Protein AF-A0ABD5RYY2-F1 (afdb_monomer)

Mean predicted aligned error: 2.71 Å

Sequence (47 aa):
EALREAGAEVDRVLVVVDREEGASDLLAEHGVELESLLTASDLLADR

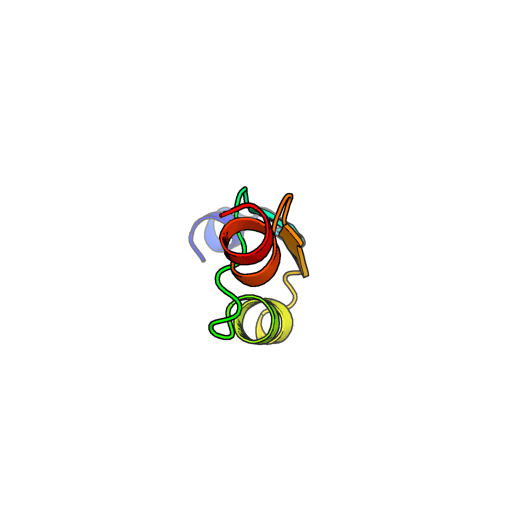Secondary structure (DSSP, 8-state):
-HHHHTT----EEEEEEE-SSSHHHHHHHTT-EEEEEEEHHHHHHT-

Structure (mmCIF, N/CA/C/O backbone):
data_AF-A0ABD5RYY2-F1
#
_entry.id   AF-A0ABD5RYY2-F1
#
loop_
_atom_site.group_PDB
_atom_site.id
_atom_site.type_symbol
_atom_site.label_atom_id
_atom_site.label_alt_id
_atom_site.label_comp_id
_atom_site.label_asym_id
_atom_site.label_entity_id
_atom_site.label_seq_id
_atom_site.pdbx_PDB_ins_code
_atom_site.Cartn_x
_atom_site.Cartn_y
_atom_site.Cartn_z
_atom_site.occupancy
_atom_site.B_iso_or_equiv
_atom_site.auth_seq_id
_atom_site.auth_comp_id
_atom_site.auth_asym_id
_atom_site.auth_atom_id
_atom_site.pdbx_PDB_model_num
ATOM 1 N N . GLU A 1 1 ? -3.698 7.597 8.491 1.00 85.00 1 GLU A N 1
ATOM 2 C CA . GLU A 1 1 ? -4.120 7.514 9.909 1.00 85.00 1 GLU A CA 1
ATOM 3 C C . GLU A 1 1 ? -5.564 7.961 10.135 1.00 85.00 1 GLU A C 1
ATOM 5 O O . GLU A 1 1 ? -6.312 7.162 10.676 1.00 85.00 1 GLU A O 1
ATOM 10 N N . ALA A 1 2 ? -6.007 9.122 9.630 1.00 95.75 2 ALA A N 1
ATOM 11 C CA . ALA A 1 2 ? -7.368 9.654 9.851 1.00 95.75 2 ALA A CA 1
ATOM 12 C C . ALA A 1 2 ? -8.541 8.655 9.679 1.00 95.75 2 ALA A C 1
ATOM 14 O O . ALA A 1 2 ? -9.478 8.663 10.470 1.00 95.75 2 ALA A O 1
ATOM 15 N N . LEU A 1 3 ? -8.501 7.767 8.676 1.00 95.00 3 LEU A N 1
ATOM 16 C CA . LEU A 1 3 ? -9.534 6.732 8.495 1.00 95.00 3 LEU A CA 1
ATOM 17 C C . LEU A 1 3 ? -9.576 5.733 9.665 1.00 95.00 3 LEU A C 1
ATOM 19 O O . LEU A 1 3 ? -10.652 5.404 10.157 1.00 95.00 3 LEU A O 1
ATOM 23 N N . ARG A 1 4 ? -8.406 5.290 10.138 1.00 94.56 4 ARG A N 1
ATOM 24 C CA . ARG A 1 4 ? -8.284 4.375 11.282 1.00 94.56 4 ARG A CA 1
ATOM 25 C C . ARG A 1 4 ? -8.699 5.058 12.582 1.00 94.56 4 ARG A C 1
ATOM 27 O O . ARG A 1 4 ? -9.390 4.455 13.393 1.00 94.56 4 ARG A O 1
ATOM 34 N N . GLU A 1 5 ? -8.353 6.334 12.751 1.00 96.38 5 GLU A N 1
ATOM 35 C CA . GLU A 1 5 ? -8.817 7.151 13.884 1.00 96.38 5 GLU A CA 1
ATOM 36 C C . GLU A 1 5 ? -10.345 7.306 13.905 1.00 96.38 5 GLU A C 1
ATOM 38 O O . GLU A 1 5 ? -10.949 7.359 14.974 1.00 96.38 5 GLU A O 1
ATOM 43 N N . ALA A 1 6 ? -10.985 7.314 12.733 1.00 97.69 6 ALA A N 1
ATOM 44 C CA . ALA A 1 6 ? -12.439 7.307 12.591 1.00 97.69 6 ALA A CA 1
ATOM 45 C C . ALA A 1 6 ? -13.080 5.914 12.791 1.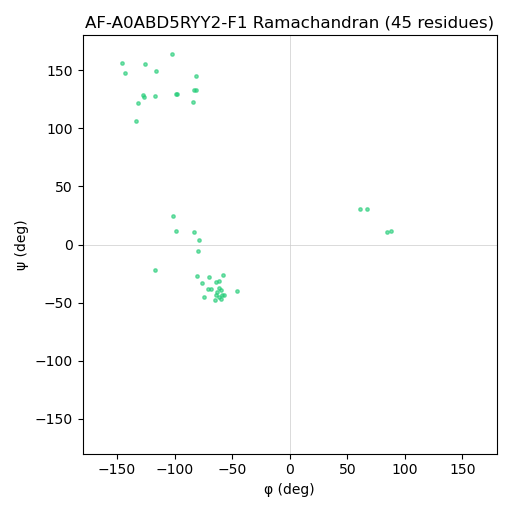00 97.69 6 ALA A C 1
ATOM 47 O O . ALA A 1 6 ? -14.291 5.771 12.622 1.00 97.69 6 ALA A O 1
ATOM 48 N N . GLY A 1 7 ? -12.296 4.892 13.151 1.00 97.69 7 GLY A N 1
ATOM 49 C CA . GLY A 1 7 ? -12.768 3.530 13.410 1.00 97.69 7 GLY A CA 1
ATOM 50 C C . GLY A 1 7 ? -12.901 2.646 12.168 1.00 97.69 7 GLY A C 1
ATOM 51 O O . GLY A 1 7 ? -13.477 1.565 12.267 1.00 97.69 7 GLY A O 1
ATOM 52 N N . ALA A 1 8 ? -12.393 3.078 11.010 1.00 97.50 8 ALA A N 1
ATOM 53 C CA . ALA A 1 8 ? -12.373 2.247 9.810 1.00 97.50 8 ALA A CA 1
ATOM 54 C C . ALA A 1 8 ? -11.191 1.266 9.819 1.00 97.50 8 ALA A C 1
ATOM 56 O O . ALA A 1 8 ? -10.081 1.600 10.242 1.00 97.50 8 ALA A O 1
ATOM 57 N N . GLU A 1 9 ? -11.413 0.073 9.273 1.00 96.81 9 GLU A N 1
ATOM 58 C CA . GLU A 1 9 ? -10.342 -0.849 8.907 1.00 96.81 9 GLU A CA 1
ATOM 59 C C . GLU A 1 9 ? -9.768 -0.442 7.545 1.00 96.81 9 GLU A C 1
ATOM 61 O O . GLU A 1 9 ? -10.510 -0.125 6.615 1.00 96.81 9 GLU A O 1
ATOM 66 N N . VAL A 1 10 ? -8.439 -0.392 7.449 1.00 97.06 10 VAL A N 1
ATOM 67 C CA . VAL A 1 10 ? -7.724 -0.067 6.209 1.00 97.06 10 VAL A CA 1
ATOM 68 C C . VAL A 1 10 ? -6.615 -1.091 6.044 1.00 97.06 10 VAL A C 1
ATOM 70 O O . VAL A 1 10 ? -5.625 -1.034 6.780 1.00 97.06 10 VAL A O 1
ATOM 73 N N . ASP A 1 11 ? -6.810 -2.005 5.101 1.00 97.19 11 ASP A N 1
ATOM 74 C CA . ASP A 1 11 ? -5.955 -3.161 4.819 1.00 97.19 11 ASP A CA 1
ATOM 75 C C . ASP A 1 11 ? -5.329 -3.115 3.415 1.00 97.19 11 ASP A C 1
ATOM 77 O O . ASP A 1 11 ? -4.278 -3.713 3.199 1.00 97.19 11 ASP A O 1
ATOM 81 N N . ARG A 1 12 ? -5.916 -2.365 2.474 1.00 97.50 12 ARG A N 1
ATOM 82 C CA . ARG A 1 12 ? -5.438 -2.268 1.092 1.00 97.50 12 ARG A CA 1
ATOM 83 C C . ARG A 1 12 ? -5.579 -0.871 0.495 1.00 97.50 12 ARG A C 1
ATOM 85 O O . ARG A 1 12 ? -6.529 -0.140 0.777 1.00 97.50 12 ARG A O 1
ATOM 92 N N . VAL A 1 13 ? -4.645 -0.519 -0.386 1.00 97.25 13 VAL A N 1
ATOM 93 C CA . VAL A 1 13 ? -4.664 0.698 -1.205 1.00 97.25 13 VAL A CA 1
ATOM 94 C C . VAL A 1 13 ? -4.462 0.333 -2.672 1.00 97.25 13 VAL A C 1
ATOM 96 O O . VAL A 1 13 ? -3.500 -0.343 -3.025 1.00 97.25 13 VAL A O 1
ATOM 99 N N . LEU A 1 14 ? -5.355 0.839 -3.526 1.00 98.25 14 LEU A N 1
ATOM 100 C CA . LEU A 1 14 ? -5.240 0.736 -4.978 1.00 98.25 14 LEU A CA 1
ATOM 101 C C . LEU A 1 14 ? -4.661 2.028 -5.552 1.00 98.25 14 LEU A C 1
ATOM 103 O O . LEU A 1 14 ? -5.176 3.116 -5.278 1.00 98.25 14 LEU A O 1
ATOM 107 N N . VAL A 1 15 ? -3.623 1.915 -6.377 1.00 98.00 15 VAL A N 1
ATOM 108 C CA . VAL A 1 15 ? -3.007 3.049 -7.079 1.00 98.00 15 VAL A CA 1
ATOM 109 C C . VAL A 1 15 ? -2.955 2.801 -8.581 1.00 98.00 15 VAL A C 1
ATOM 111 O O . VAL A 1 15 ? -2.937 1.669 -9.052 1.00 98.00 15 VAL A O 1
ATOM 114 N N . VAL A 1 16 ? -2.915 3.874 -9.367 1.00 98.12 16 VAL A N 1
ATOM 115 C CA . VAL A 1 16 ? -2.764 3.735 -10.823 1.00 98.12 16 VAL A CA 1
ATOM 116 C C . VAL A 1 16 ? -1.328 3.355 -11.178 1.00 98.12 16 VAL A C 1
ATOM 118 O O . VAL A 1 16 ? -1.123 2.459 -11.987 1.00 98.12 16 VAL A O 1
ATOM 121 N N . VAL A 1 17 ? -0.345 4.017 -10.562 1.00 97.81 17 VAL A N 1
ATOM 122 C CA . VAL A 1 17 ? 1.079 3.816 -10.850 1.00 97.81 17 VAL A CA 1
ATOM 123 C C . VAL A 1 17 ? 1.841 3.641 -9.544 1.00 97.81 17 VAL A C 1
ATOM 125 O O . VAL A 1 17 ? 1.833 4.549 -8.709 1.00 97.81 17 VAL A O 1
ATOM 128 N N . ASP A 1 18 ? 2.525 2.511 -9.389 1.00 98.12 18 ASP A N 1
ATOM 129 C CA . ASP A 1 18 ? 3.594 2.368 -8.401 1.00 98.12 18 ASP A CA 1
ATOM 130 C C . ASP A 1 18 ? 4.897 2.911 -8.994 1.00 98.12 18 ASP A C 1
ATOM 132 O O . ASP A 1 18 ? 5.336 2.476 -10.056 1.00 98.12 18 ASP A O 1
ATOM 136 N N . ARG A 1 19 ? 5.513 3.885 -8.321 1.00 97.50 19 ARG A N 1
ATOM 137 C CA . ARG A 1 19 ? 6.787 4.466 -8.766 1.00 97.50 19 ARG A CA 1
ATOM 138 C C . ARG A 1 19 ? 8.001 3.609 -8.416 1.00 97.50 19 ARG A C 1
ATOM 140 O O . ARG A 1 19 ? 9.100 3.967 -8.817 1.00 97.50 19 ARG A O 1
ATOM 147 N N . GLU A 1 20 ? 7.804 2.518 -7.677 1.00 97.75 20 GLU A N 1
ATOM 148 C CA . GLU A 1 20 ? 8.872 1.624 -7.216 1.00 97.75 20 GLU A CA 1
ATOM 149 C C . GLU A 1 20 ? 9.891 2.355 -6.313 1.00 97.75 20 GLU A C 1
ATOM 151 O O . GLU A 1 20 ? 11.069 2.019 -6.241 1.00 97.75 20 GLU A O 1
ATOM 156 N N . GLU A 1 21 ? 9.418 3.371 -5.580 1.00 97.88 21 GLU A N 1
ATOM 157 C CA . GLU A 1 21 ? 10.207 4.216 -4.665 1.00 97.88 21 GLU A CA 1
ATOM 158 C C . GLU A 1 21 ? 10.016 3.809 -3.182 1.00 97.88 21 GLU A C 1
ATOM 160 O O . GLU A 1 21 ? 10.172 4.630 -2.280 1.00 97.88 21 GLU A O 1
ATOM 165 N N . GLY A 1 22 ? 9.638 2.552 -2.915 1.00 98.12 22 GLY A N 1
ATOM 166 C CA . GLY A 1 22 ? 9.494 2.003 -1.554 1.00 98.12 22 GLY A CA 1
ATOM 167 C C . GLY A 1 22 ? 8.123 2.195 -0.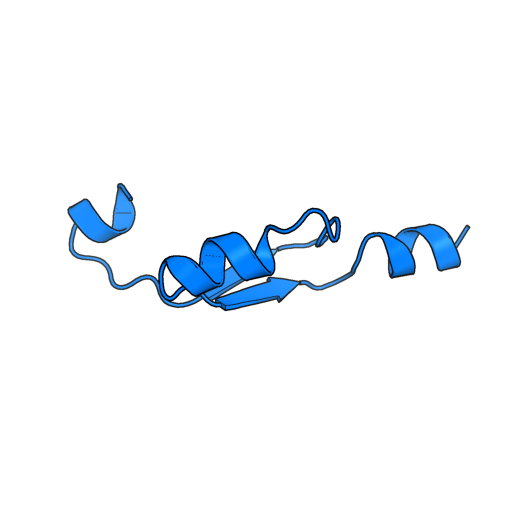891 1.00 98.12 22 GLY A C 1
ATOM 168 O O . GLY A 1 22 ? 7.979 1.949 0.305 1.00 98.12 22 GLY A O 1
ATOM 169 N N . ALA A 1 23 ? 7.098 2.620 -1.638 1.00 97.81 23 ALA A N 1
ATOM 170 C CA . ALA A 1 23 ? 5.745 2.800 -1.099 1.00 97.81 23 ALA A CA 1
ATOM 171 C C . ALA A 1 23 ? 5.126 1.483 -0.596 1.00 97.81 23 ALA A C 1
ATOM 173 O O . ALA A 1 23 ? 4.495 1.470 0.459 1.00 97.81 23 ALA A O 1
ATOM 174 N N . SER A 1 24 ? 5.333 0.387 -1.329 1.00 97.50 24 SER A N 1
ATOM 175 C CA . SER A 1 24 ? 4.828 -0.945 -0.976 1.00 97.50 24 SER A CA 1
ATOM 176 C C . SER A 1 24 ? 5.399 -1.440 0.354 1.00 97.50 24 SER A C 1
ATOM 178 O O . SER A 1 24 ? 4.636 -1.868 1.217 1.00 97.50 24 SER A O 1
ATOM 180 N N . ASP A 1 25 ? 6.711 -1.290 0.563 1.00 98.06 25 ASP A N 1
ATOM 181 C CA . ASP A 1 25 ? 7.370 -1.661 1.822 1.00 98.06 25 ASP A CA 1
ATOM 182 C C . ASP A 1 25 ? 6.874 -0.792 2.984 1.00 98.06 25 ASP A C 1
ATOM 184 O O . ASP A 1 25 ? 6.459 -1.311 4.021 1.00 98.06 25 ASP A O 1
ATOM 188 N N . LEU A 1 26 ? 6.829 0.531 2.785 1.00 98.12 26 LEU A N 1
ATOM 189 C CA . LEU A 1 26 ? 6.345 1.475 3.793 1.00 98.12 26 LEU A CA 1
ATOM 190 C C . LEU A 1 26 ? 4.912 1.149 4.237 1.00 98.12 26 LEU A C 1
ATOM 192 O O . LEU A 1 26 ? 4.596 1.205 5.424 1.00 98.12 26 LEU A O 1
ATOM 196 N N . LEU A 1 27 ? 4.021 0.831 3.299 1.00 97.31 27 LEU A N 1
ATOM 197 C CA . LEU A 1 27 ? 2.635 0.489 3.613 1.00 97.31 27 LEU A CA 1
ATOM 198 C C . LEU A 1 27 ? 2.529 -0.881 4.293 1.00 97.31 27 LEU A C 1
ATOM 200 O O . LEU A 1 27 ? 1.773 -1.012 5.261 1.00 97.31 27 LEU A O 1
ATOM 204 N N . ALA A 1 28 ? 3.334 -1.860 3.874 1.00 97.81 28 ALA A N 1
ATOM 205 C CA . ALA A 1 28 ? 3.378 -3.182 4.491 1.00 97.81 28 ALA A CA 1
ATOM 206 C C . ALA A 1 28 ? 3.816 -3.119 5.965 1.00 97.81 28 ALA A C 1
ATOM 208 O O . ALA A 1 28 ? 3.227 -3.806 6.802 1.00 97.81 28 ALA A O 1
ATOM 209 N N . GLU A 1 29 ? 4.758 -2.236 6.320 1.00 97.69 29 GLU A N 1
ATOM 210 C CA . GLU A 1 29 ? 5.137 -1.964 7.720 1.00 97.69 29 GLU A CA 1
ATOM 211 C C . GLU A 1 29 ? 3.948 -1.494 8.579 1.00 97.69 29 GLU A C 1
ATOM 213 O O . GLU A 1 29 ? 3.911 -1.728 9.788 1.00 97.69 29 GLU A O 1
ATOM 218 N N . HIS A 1 30 ? 2.941 -0.878 7.956 1.00 96.38 30 HIS A N 1
ATOM 219 C CA . HIS A 1 30 ? 1.716 -0.405 8.603 1.00 96.38 30 HIS A CA 1
ATOM 220 C C . HIS A 1 30 ? 0.535 -1.377 8.436 1.00 96.38 30 HIS A C 1
ATOM 222 O O . HIS A 1 30 ? -0.613 -1.005 8.731 1.00 96.38 30 HIS A O 1
ATOM 228 N N . GLY A 1 31 ? 0.799 -2.598 7.958 1.00 96.94 31 GLY A N 1
ATOM 229 C CA . GLY A 1 31 ? -0.201 -3.633 7.702 1.00 96.94 31 GLY A CA 1
ATOM 230 C C . GLY A 1 31 ? -1.162 -3.282 6.567 1.00 96.94 31 GLY A C 1
ATOM 231 O O . GLY A 1 31 ? -2.329 -3.655 6.638 1.00 96.94 31 GLY A O 1
ATOM 232 N N . VAL A 1 32 ? -0.709 -2.508 5.577 1.00 97.94 32 VAL A N 1
ATOM 233 C CA . VAL A 1 32 ? -1.492 -2.127 4.395 1.00 97.94 32 VAL A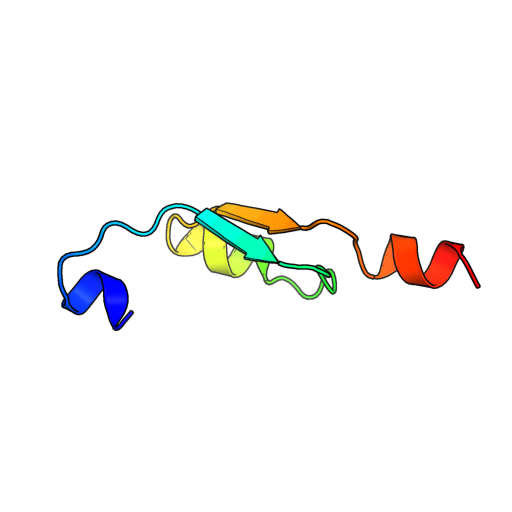 CA 1
ATOM 234 C C . VAL A 1 32 ? -0.831 -2.693 3.144 1.00 97.94 32 VAL A C 1
ATOM 236 O O . VAL A 1 32 ? 0.345 -2.455 2.895 1.00 97.94 32 VAL A O 1
ATOM 239 N N . GLU A 1 33 ? -1.594 -3.405 2.329 1.00 98.38 33 GLU A N 1
ATOM 240 C CA . GLU A 1 33 ? -1.150 -3.895 1.027 1.00 98.38 33 GLU A CA 1
ATOM 241 C C . GLU A 1 33 ? -1.303 -2.802 -0.042 1.00 98.38 33 GLU A C 1
ATOM 243 O O . GLU A 1 33 ? -2.352 -2.159 -0.138 1.00 98.38 33 GLU A O 1
ATOM 248 N N . LEU A 1 34 ? -0.268 -2.590 -0.860 1.00 98.56 34 LEU A N 1
ATOM 249 C CA . LEU A 1 34 ? -0.352 -1.757 -2.060 1.00 98.56 34 LEU A CA 1
ATOM 250 C C . LEU A 1 34 ? -0.569 -2.648 -3.279 1.00 98.56 34 LEU A C 1
ATOM 252 O O . LEU A 1 34 ? 0.194 -3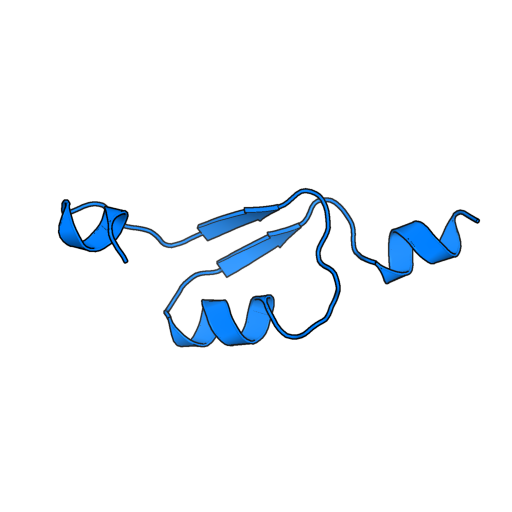.579 -3.517 1.00 98.56 34 LEU A O 1
ATOM 256 N N . GLU A 1 35 ? -1.572 -2.311 -4.081 1.00 98.50 35 GLU A N 1
ATOM 257 C CA . GLU A 1 35 ? -1.829 -2.940 -5.373 1.00 98.50 35 GLU A CA 1
ATOM 258 C C . GLU A 1 35 ? -1.921 -1.844 -6.448 1.00 98.50 35 GLU A C 1
ATOM 260 O O . GLU A 1 35 ? -2.634 -0.846 -6.296 1.00 98.50 35 GLU A O 1
ATOM 265 N N . SER A 1 36 ? -1.138 -1.989 -7.518 1.00 98.31 36 SER A N 1
ATOM 266 C CA . SER A 1 36 ? -1.032 -1.008 -8.598 1.00 98.31 36 SER A CA 1
ATOM 267 C C . SER A 1 36 ? -1.523 -1.572 -9.924 1.00 98.31 36 SER A C 1
ATOM 269 O O . SER A 1 36 ? -1.416 -2.768 -10.191 1.00 98.31 36 SER A O 1
ATOM 271 N N . LEU A 1 37 ? -2.071 -0.700 -10.773 1.00 98.12 37 LEU A N 1
ATOM 272 C CA . LEU A 1 37 ? -2.436 -1.087 -12.138 1.00 98.12 37 LEU A CA 1
ATOM 273 C C . LEU A 1 37 ? -1.211 -1.182 -13.056 1.00 98.12 37 LEU A C 1
ATOM 275 O O . LEU A 1 37 ? -1.216 -1.980 -13.988 1.00 98.12 37 LEU A O 1
ATOM 279 N N . LEU A 1 38 ? -0.203 -0.341 -12.814 1.00 97.81 38 LEU A N 1
ATOM 280 C CA . LEU A 1 38 ? 1.041 -0.239 -13.575 1.00 97.81 38 LEU A CA 1
ATOM 281 C C . LEU A 1 38 ? 2.200 0.106 -12.633 1.00 97.81 3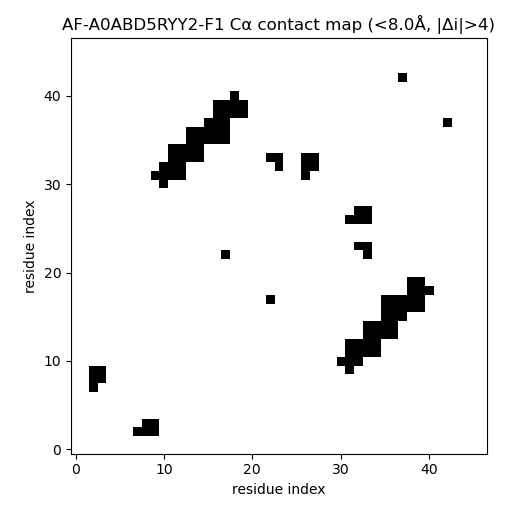8 LEU A C 1
ATOM 283 O O . LEU A 1 38 ? 2.003 0.741 -11.592 1.00 97.81 38 LEU A O 1
ATOM 287 N N . THR A 1 39 ? 3.417 -0.228 -13.039 1.00 98.00 39 THR A N 1
ATOM 288 C CA . THR A 1 39 ? 4.663 0.243 -12.420 1.00 98.00 39 THR A CA 1
ATOM 289 C C . THR A 1 39 ? 5.309 1.366 -13.240 1.00 98.00 39 THR A C 1
ATOM 291 O O . THR A 1 39 ? 4.984 1.586 -14.411 1.00 98.00 39 THR A O 1
ATOM 294 N N . ALA A 1 40 ? 6.247 2.103 -12.642 1.00 97.50 40 ALA A N 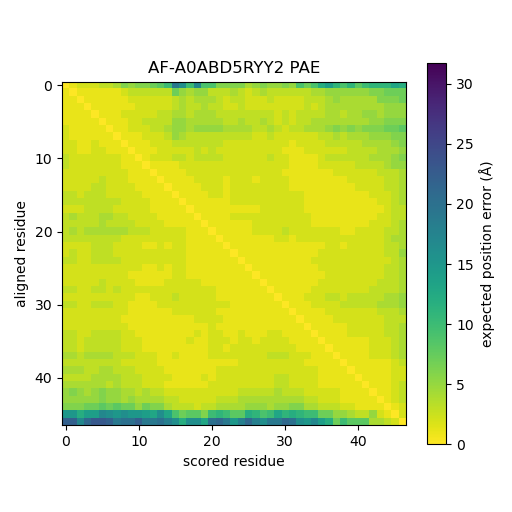1
ATOM 295 C CA . ALA A 1 40 ? 7.087 3.050 -13.372 1.00 97.50 40 ALA A CA 1
ATOM 296 C C . ALA A 1 40 ? 7.903 2.344 -14.461 1.00 97.50 40 ALA A C 1
ATOM 298 O O . ALA A 1 40 ? 8.030 2.882 -15.562 1.00 97.50 40 ALA A O 1
ATOM 299 N N . SER A 1 41 ? 8.405 1.140 -14.180 1.00 97.62 41 SER A N 1
ATOM 300 C CA . SER A 1 41 ? 9.076 0.305 -15.173 1.00 97.62 41 SER A CA 1
ATOM 301 C C . SER A 1 41 ? 8.175 -0.017 -16.373 1.00 97.62 41 SER A C 1
ATOM 303 O O . SER A 1 41 ? 8.628 0.144 -17.507 1.00 97.62 41 SER A O 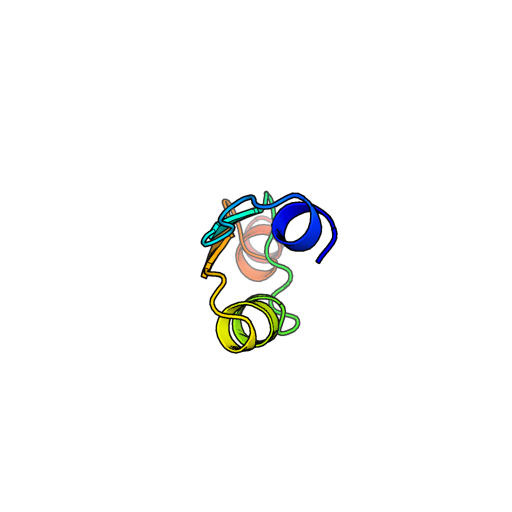1
ATOM 305 N N . ASP A 1 42 ? 6.899 -0.365 -16.155 1.00 97.12 42 ASP A N 1
ATOM 306 C CA . ASP A 1 42 ? 5.935 -0.614 -17.243 1.00 97.12 42 ASP A CA 1
ATOM 307 C C . ASP A 1 42 ? 5.756 0.629 -18.129 1.00 97.12 42 ASP A C 1
ATOM 309 O O . ASP A 1 42 ? 5.859 0.557 -19.352 1.00 97.12 42 ASP A O 1
ATOM 313 N N . LEU A 1 43 ? 5.570 1.804 -17.515 1.00 94.88 43 LEU A N 1
ATOM 314 C CA . LEU A 1 43 ? 5.394 3.064 -18.248 1.00 94.88 43 LEU A CA 1
ATOM 315 C C . LEU A 1 43 ? 6.622 3.468 -19.072 1.00 94.88 43 LEU A C 1
ATOM 317 O O . LEU A 1 43 ? 6.487 4.132 -20.101 1.00 94.88 43 LEU A O 1
ATOM 321 N N . LEU A 1 44 ? 7.822 3.134 -18.599 1.00 94.88 44 LEU A N 1
ATOM 322 C CA . LEU A 1 44 ? 9.064 3.431 -19.308 1.00 94.88 44 LEU A CA 1
ATOM 323 C C . LEU A 1 44 ? 9.351 2.424 -20.427 1.00 94.88 44 LEU A C 1
ATOM 325 O O . LEU A 1 44 ? 10.020 2.793 -21.391 1.00 94.88 44 LEU A O 1
ATOM 329 N N . ALA A 1 45 ? 8.854 1.190 -20.316 1.00 94.62 45 ALA A N 1
ATOM 330 C CA . ALA A 1 45 ? 8.988 0.164 -21.347 1.00 94.62 45 ALA A CA 1
ATOM 331 C C . ALA A 1 45 ? 8.141 0.460 -22.600 1.00 94.62 45 ALA A C 1
ATOM 333 O O . ALA A 1 45 ? 8.535 0.082 -23.702 1.00 94.62 45 ALA A O 1
ATOM 334 N N . ASP A 1 46 ? 7.031 1.185 -22.446 1.00 84.56 46 ASP A N 1
ATOM 335 C CA . ASP A 1 46 ? 6.113 1.563 -23.532 1.00 84.56 46 ASP A CA 1
ATOM 336 C C . ASP A 1 46 ? 6.548 2.820 -24.325 1.00 84.56 46 ASP A C 1
ATOM 338 O O . ASP A 1 46 ? 5.763 3.370 -25.107 1.00 84.56 46 ASP A O 1
ATOM 342 N N . ARG A 1 47 ? 7.783 3.307 -24.129 1.00 68.31 47 ARG A N 1
ATOM 343 C CA . ARG A 1 47 ? 8.285 4.567 -24.705 1.00 68.31 47 ARG A CA 1
ATOM 344 C C . ARG A 1 47 ? 9.191 4.413 -25.926 1.00 68.31 47 ARG A C 1
ATOM 346 O O . ARG A 1 47 ? 10.082 3.540 -25.922 1.00 68.31 47 ARG A O 1
#

InterPro domains:
  IPR029057 Phosphoribosyltransferase-like [G3DSA:3.40.50.2020] (1-46)
  IPR029057 Phosphoribosyltransferase-like [SSF53271] (1-44)

Radius of gyration: 12.94 Å; Cα contacts (8 Å, |Δi|>4): 53; chains: 1; bounding box: 23×14×39 Å

pLDDT: mean 96.16, std 4.93, range [68.31, 9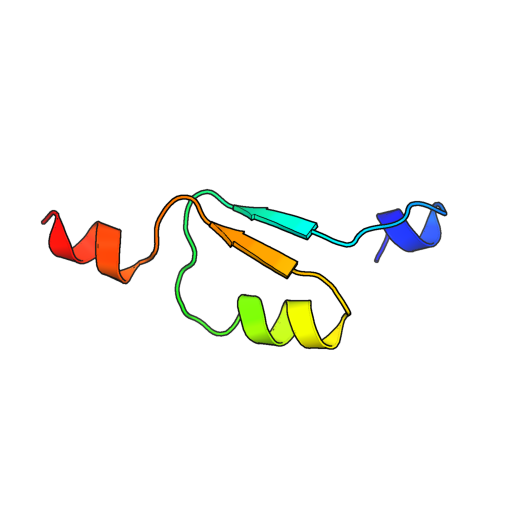8.56]

Solvent-accessible surface area (backbone atoms only — not comparable to full-atom values): 2934 Å² total; per-residue (Å²): 108,71,59,51,77,71,71,44,90,74,54,70,46,83,42,68,65,37,73,82,80,54,62,53,60,60,34,45,79,69,60,21,48,67,47,57,79,37,41,46,68,57,64,59,68,78,106

Nearest PDB structures (foldseek):
  2wns-assembly1_A  TM=1.008E+00  e=2.742E-02  Homo sapiens
  2p1z-assembly1_B  TM=9.344E-01  e=1.270E-02  Corynebacterium diphtheriae NCTC 13129
  2yzk-assembly2_C  TM=9.802E-01  e=3.382E-02  Aeropyrum pernix
  2yzk-assembly1_B  TM=9.803E-01  e=3.891E-02  Aeropyrum pernix
  3qw4-assembly1_C  TM=9.183E-01  e=1.036E-01  Leishmania donovani

Organism: NCBI:txid1776492

Foldseek 3Di:
DVCVVVVDDAQEDEEAEAAVPCPQVVQVVVNHGYDYVYYPVRVVVVD